Protein AF-A0A5B8LFE4-F1 (afdb_monomer_lite)

Foldseek 3Di:
DPPPPCPVVQQVVQQPDQLADPVLCVQFPGWGWDWDDDFFKIKTWIWTAGPVRDIDIQIDIGGDDPGGDDPVVVSVVSSVVSNVVSPDD

Radius of gyration: 14.37 Å; chains: 1; bounding box: 33×27×47 Å

Structure (mmCIF, N/CA/C/O backbone):
data_AF-A0A5B8LFE4-F1
#
_entry.id   AF-A0A5B8LFE4-F1
#
loop_
_atom_site.group_PDB
_atom_site.id
_atom_site.type_symbol
_atom_site.label_atom_id
_atom_site.label_alt_id
_atom_site.label_comp_id
_atom_site.label_asym_id
_atom_site.label_entity_id
_atom_site.label_seq_id
_atom_site.pdbx_PDB_ins_code
_atom_site.Cartn_x
_atom_site.Cartn_y
_atom_site.Cartn_z
_atom_site.occupancy
_atom_site.B_iso_or_equiv
_atom_site.auth_seq_id
_atom_site.auth_comp_id
_atom_site.auth_asym_id
_atom_site.auth_atom_id
_atom_site.pdbx_PDB_model_num
ATOM 1 N N . MET A 1 1 ? 0.951 -18.140 24.955 1.00 45.00 1 MET A N 1
ATOM 2 C CA . MET A 1 1 ? 2.005 -17.478 24.159 1.00 45.00 1 MET A CA 1
ATOM 3 C C . MET A 1 1 ? 2.027 -16.021 24.590 1.00 45.00 1 MET A C 1
ATOM 5 O O . MET A 1 1 ? 0.983 -15.389 24.505 1.00 45.00 1 MET A O 1
ATOM 9 N N . ALA A 1 2 ? 3.121 -15.534 25.181 1.00 46.69 2 ALA A N 1
ATOM 10 C CA . ALA A 1 2 ? 3.214 -14.128 25.585 1.00 46.69 2 ALA A CA 1
ATOM 11 C C . ALA A 1 2 ? 3.097 -13.221 24.340 1.00 46.69 2 ALA A C 1
ATOM 13 O O . ALA A 1 2 ? 3.559 -13.641 23.275 1.00 46.69 2 ALA A O 1
ATOM 14 N N . PRO A 1 3 ? 2.495 -12.020 24.431 1.00 51.53 3 PRO A N 1
ATOM 15 C CA . PRO A 1 3 ? 2.440 -11.103 23.298 1.00 51.53 3 PRO A CA 1
ATOM 16 C C . PRO A 1 3 ? 3.873 -10.781 22.868 1.00 51.53 3 PRO A C 1
ATOM 18 O O . PRO A 1 3 ? 4.704 -10.419 23.703 1.00 51.53 3 PRO A O 1
ATOM 21 N N . HIS A 1 4 ? 4.186 -10.963 21.587 1.00 55.91 4 HIS A N 1
ATOM 22 C CA . HIS A 1 4 ? 5.511 -10.655 21.061 1.00 55.91 4 HIS A CA 1
ATOM 23 C C . HIS A 1 4 ? 5.803 -9.162 21.274 1.00 55.91 4 HIS A C 1
ATOM 25 O O . HIS A 1 4 ? 5.114 -8.300 20.724 1.00 55.91 4 HIS A O 1
ATOM 31 N N . GLN A 1 5 ? 6.810 -8.855 22.095 1.00 58.41 5 GLN A N 1
ATOM 32 C CA . GLN A 1 5 ? 7.281 -7.487 22.303 1.00 58.41 5 GLN A CA 1
ATOM 33 C C . GLN A 1 5 ? 7.712 -6.902 20.946 1.00 58.41 5 GLN A C 1
ATOM 35 O O . GLN A 1 5 ? 8.566 -7.474 20.275 1.00 58.41 5 GLN A O 1
ATOM 40 N N . GLY A 1 6 ? 7.090 -5.792 20.528 1.00 68.56 6 GLY A N 1
ATOM 41 C CA . GLY A 1 6 ? 7.430 -5.065 19.294 1.00 68.56 6 GLY A CA 1
ATOM 42 C C . GLY A 1 6 ? 6.328 -4.969 18.230 1.00 68.56 6 GLY A C 1
ATOM 43 O O . GLY A 1 6 ? 6.498 -4.207 17.279 1.00 68.56 6 GLY A O 1
ATOM 44 N N . GLY A 1 7 ? 5.197 -5.669 18.388 1.00 85.50 7 GLY A N 1
ATOM 45 C CA . GLY A 1 7 ? 4.086 -5.628 17.423 1.00 85.50 7 GLY A CA 1
ATOM 46 C C . GLY A 1 7 ? 3.554 -4.213 17.157 1.00 85.50 7 GLY A C 1
ATOM 47 O O . GLY A 1 7 ? 3.479 -3.792 16.005 1.00 85.50 7 GLY A O 1
ATOM 48 N N . ASP A 1 8 ? 3.279 -3.442 18.211 1.00 90.56 8 ASP A N 1
ATOM 49 C CA . ASP A 1 8 ? 2.722 -2.086 18.083 1.00 90.56 8 ASP A CA 1
ATOM 50 C C . ASP A 1 8 ? 3.710 -1.096 17.453 1.00 90.56 8 ASP A C 1
ATOM 52 O O . ASP A 1 8 ? 3.329 -0.268 16.620 1.00 90.56 8 ASP A O 1
ATOM 56 N N . THR A 1 9 ? 4.999 -1.211 17.791 1.00 94.38 9 THR A N 1
ATOM 57 C CA . THR A 1 9 ? 6.063 -0.406 17.174 1.00 94.38 9 THR A CA 1
ATOM 58 C C . THR A 1 9 ? 6.176 -0.718 15.685 1.00 94.38 9 THR A C 1
ATOM 60 O O . THR A 1 9 ? 6.195 0.200 14.866 1.00 94.38 9 THR A O 1
ATOM 63 N N . ALA A 1 10 ? 6.203 -2.001 15.313 1.00 93.25 10 ALA A N 1
ATOM 64 C CA . ALA A 1 10 ? 6.262 -2.415 13.915 1.00 93.25 10 ALA A CA 1
ATOM 65 C C . ALA A 1 10 ? 5.032 -1.931 13.128 1.00 93.25 10 ALA A C 1
ATOM 67 O O . ALA A 1 10 ? 5.179 -1.355 12.049 1.00 93.25 10 ALA A O 1
ATOM 68 N N . LEU A 1 11 ? 3.828 -2.089 13.693 1.00 95.19 11 LEU A N 1
ATOM 69 C CA . LEU A 1 11 ? 2.595 -1.594 13.085 1.00 95.19 11 LEU A CA 1
ATOM 70 C C . LEU A 1 11 ? 2.640 -0.076 12.887 1.00 95.19 11 LEU A C 1
ATOM 72 O O . LEU A 1 11 ? 2.264 0.397 11.816 1.00 95.19 11 LEU A O 1
ATOM 76 N N . SER A 1 12 ? 3.139 0.677 13.870 1.00 95.94 12 SER A N 1
ATOM 77 C CA . SER A 1 12 ? 3.267 2.136 13.779 1.00 95.94 12 SER A CA 1
ATOM 78 C C . SER A 1 12 ? 4.218 2.554 12.657 1.00 95.94 12 SER A C 1
ATOM 80 O O . SER A 1 12 ? 3.857 3.399 11.835 1.00 95.94 12 SER A O 1
ATOM 82 N N . LEU A 1 13 ? 5.392 1.919 12.563 1.00 96.50 13 LEU A N 1
ATOM 83 C CA . LEU A 1 13 ? 6.396 2.222 11.535 1.00 96.50 13 LEU A CA 1
ATOM 84 C C . LEU A 1 13 ? 5.868 1.991 10.115 1.00 96.50 13 LEU A C 1
ATOM 86 O O . LEU A 1 13 ? 6.112 2.805 9.226 1.00 96.50 13 LEU A O 1
ATOM 90 N N . LEU A 1 14 ? 5.096 0.924 9.904 1.00 97.25 14 LEU A N 1
ATOM 91 C CA . LEU A 1 14 ? 4.497 0.628 8.602 1.00 97.25 14 LEU A CA 1
ATOM 92 C C . LEU A 1 14 ? 3.451 1.667 8.160 1.00 97.25 14 LEU A C 1
ATOM 94 O O . LEU A 1 14 ? 3.155 1.743 6.971 1.00 97.25 14 LEU A O 1
ATOM 98 N N . THR A 1 15 ? 2.889 2.475 9.068 1.00 97.19 15 THR A N 1
ATOM 99 C CA . THR A 1 15 ? 1.866 3.482 8.709 1.00 97.19 15 THR A CA 1
ATOM 100 C C . THR A 1 15 ? 2.429 4.822 8.228 1.00 97.19 15 THR A C 1
ATOM 102 O O . THR A 1 15 ? 1.661 5.651 7.723 1.00 97.19 15 THR A O 1
ATOM 105 N N . VAL A 1 16 ? 3.746 5.040 8.382 1.00 97.56 16 VAL A N 1
ATOM 106 C CA . VAL A 1 16 ? 4.428 6.309 8.060 1.00 97.56 16 VAL A CA 1
ATOM 107 C C . VAL A 1 16 ? 4.229 6.684 6.594 1.00 97.56 16 VAL A C 1
ATOM 109 O O . VAL A 1 16 ? 3.901 7.826 6.283 1.00 97.56 16 VAL A O 1
ATOM 112 N N . ASN A 1 17 ? 4.372 5.710 5.695 1.00 96.94 17 ASN A N 1
ATOM 113 C CA . ASN A 1 17 ? 4.002 5.850 4.295 1.00 96.94 17 ASN A CA 1
ATOM 114 C C . ASN A 1 17 ? 2.826 4.906 4.015 1.00 96.94 17 ASN A C 1
ATOM 116 O O . ASN A 1 17 ? 3.033 3.700 4.074 1.00 96.94 17 ASN A O 1
ATOM 120 N N . PRO A 1 18 ? 1.619 5.401 3.693 1.00 94.19 18 PRO A N 1
ATOM 121 C CA . PRO A 1 18 ? 0.473 4.534 3.422 1.00 94.19 18 PRO A CA 1
ATOM 122 C C . PRO A 1 18 ? 0.574 3.728 2.126 1.00 94.19 18 PRO A C 1
ATOM 124 O O . PRO A 1 18 ? -0.180 2.773 1.965 1.00 94.19 18 PRO A O 1
ATOM 127 N N . GLY A 1 19 ? 1.415 4.141 1.171 1.00 96.44 19 GLY A N 1
ATOM 128 C CA . GLY A 1 19 ? 1.512 3.510 -0.150 1.00 96.44 19 GLY A CA 1
ATOM 129 C C . GLY A 1 19 ? 0.223 3.538 -0.980 1.00 96.44 19 GLY A C 1
ATOM 130 O O . GLY A 1 19 ? 0.137 2.836 -1.980 1.00 96.44 19 GLY A O 1
ATOM 131 N N . THR A 1 20 ? -0.792 4.298 -0.567 1.00 97.56 20 THR A N 1
ATOM 132 C CA . THR A 1 20 ? -2.111 4.399 -1.205 1.00 97.56 20 THR A CA 1
ATOM 133 C C . THR A 1 20 ? -2.677 5.806 -1.004 1.00 97.56 20 THR A C 1
ATOM 135 O O . THR A 1 20 ? -2.205 6.556 -0.143 1.00 97.56 20 THR A O 1
ATOM 138 N N . ASP A 1 21 ? -3.677 6.180 -1.799 1.00 96.25 21 ASP A N 1
ATOM 139 C CA . ASP A 1 21 ? -4.338 7.476 -1.690 1.00 96.25 21 ASP A CA 1
ATOM 140 C C . ASP A 1 21 ? -5.205 7.581 -0.419 1.00 96.25 21 ASP A C 1
ATOM 142 O O . ASP A 1 21 ? -5.617 6.585 0.183 1.00 96.25 21 ASP A O 1
ATOM 146 N N . ALA A 1 22 ? -5.500 8.813 0.002 1.00 96.50 22 ALA A N 1
ATOM 147 C CA . ALA A 1 22 ? -6.239 9.072 1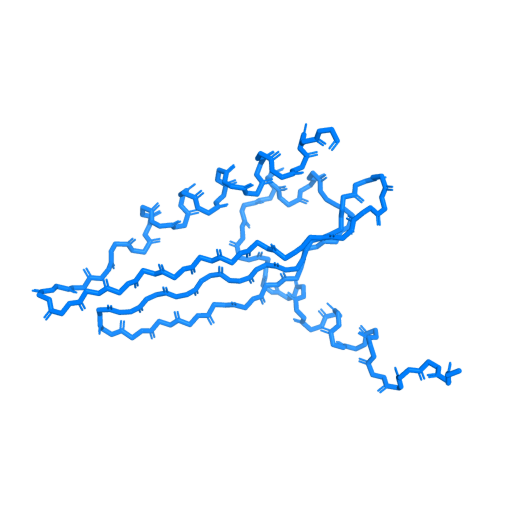.236 1.00 96.50 22 ALA A CA 1
ATOM 148 C C . ALA A 1 22 ? -7.668 8.494 1.230 1.00 96.50 22 ALA A C 1
ATOM 150 O O . ALA A 1 22 ? -8.155 8.063 2.278 1.00 96.50 22 ALA A O 1
ATOM 151 N N . VAL A 1 23 ? -8.333 8.454 0.069 1.00 96.19 23 VAL A N 1
ATOM 152 C CA . VAL A 1 23 ? -9.706 7.943 -0.057 1.00 96.19 23 VAL A CA 1
ATOM 153 C C . VAL A 1 23 ? -9.719 6.428 0.116 1.00 96.19 23 VAL A C 1
ATOM 155 O O . VAL A 1 23 ? -10.563 5.898 0.841 1.00 96.19 23 VAL A O 1
ATOM 158 N N . THR A 1 24 ? -8.769 5.724 -0.497 1.00 96.56 24 THR A N 1
ATOM 159 C CA . THR A 1 24 ? -8.588 4.280 -0.316 1.00 96.56 24 THR A CA 1
ATOM 160 C C . THR A 1 24 ? -8.174 3.953 1.119 1.00 96.56 24 THR A C 1
ATOM 162 O O . THR A 1 24 ? -8.782 3.076 1.737 1.00 96.56 24 THR A O 1
ATOM 165 N N . ARG A 1 25 ? -7.227 4.705 1.703 1.00 97.50 25 ARG A N 1
ATOM 166 C CA . ARG A 1 25 ? -6.789 4.530 3.101 1.00 97.50 25 ARG A CA 1
ATOM 167 C C . ARG A 1 25 ? -7.953 4.606 4.092 1.00 97.50 25 ARG A C 1
ATOM 169 O O . ARG A 1 25 ? -8.047 3.764 4.978 1.00 97.50 25 ARG A O 1
ATOM 176 N N . ALA A 1 26 ? -8.863 5.568 3.928 1.00 97.06 26 ALA A N 1
ATOM 177 C CA . ALA A 1 26 ? -9.989 5.804 4.844 1.00 97.06 26 ALA A CA 1
ATOM 178 C C . ALA A 1 26 ? -11.030 4.661 4.905 1.00 97.06 26 ALA A C 1
ATOM 180 O O . ALA A 1 26 ? -11.952 4.678 5.734 1.00 97.06 26 ALA A O 1
ATOM 181 N N . ARG A 1 27 ? -10.913 3.657 4.026 1.00 96.56 27 ARG A N 1
ATOM 182 C CA . ARG A 1 27 ? -11.765 2.458 4.023 1.00 96.56 27 ARG A CA 1
ATOM 183 C C . ARG A 1 27 ? -11.335 1.413 5.054 1.00 96.56 27 ARG A C 1
ATOM 185 O O . ARG A 1 27 ? -12.125 0.522 5.349 1.00 96.56 27 ARG A O 1
ATOM 192 N N . PHE A 1 28 ? -10.140 1.544 5.621 1.00 97.88 28 PHE A N 1
ATOM 193 C CA . PHE A 1 28 ? -9.554 0.607 6.574 1.00 97.88 28 PHE A CA 1
ATOM 194 C C . PHE A 1 28 ? -9.329 1.269 7.938 1.00 97.88 28 PHE A C 1
ATOM 196 O O . PHE A 1 28 ? -9.121 2.477 8.018 1.00 97.88 28 PHE A O 1
ATOM 203 N N . ASP A 1 29 ? -9.325 0.469 9.003 1.00 97.62 29 ASP A N 1
ATOM 204 C CA . ASP A 1 29 ? -8.934 0.915 10.349 1.00 97.62 29 ASP A CA 1
ATOM 205 C C . ASP A 1 29 ? -7.414 0.989 10.511 1.00 97.62 29 ASP A C 1
ATOM 207 O O . ASP A 1 29 ? -6.899 1.684 11.384 1.00 97.62 29 ASP A O 1
ATOM 211 N N . TYR A 1 30 ? -6.689 0.236 9.687 1.00 97.88 30 TYR A N 1
ATOM 212 C CA . TYR A 1 30 ? -5.237 0.217 9.658 1.00 97.88 30 TYR A CA 1
ATOM 213 C C . TYR A 1 30 ? -4.755 -0.019 8.229 1.00 97.88 30 TYR A C 1
ATOM 215 O O . TYR A 1 30 ? -5.282 -0.894 7.538 1.00 97.88 30 TYR A O 1
ATOM 223 N N . VAL A 1 31 ? -3.731 0.730 7.819 1.00 98.38 31 VAL A N 1
ATOM 224 C CA . VAL A 1 31 ? -2.979 0.510 6.579 1.00 98.38 31 VAL A CA 1
ATOM 225 C C . VAL A 1 31 ? -1.497 0.650 6.899 1.00 98.38 31 VAL A C 1
ATOM 227 O O . VAL A 1 31 ? -1.027 1.746 7.210 1.00 98.38 31 VAL A O 1
ATOM 230 N N . GLY A 1 32 ? -0.784 -0.468 6.832 1.00 98.44 32 GLY A N 1
ATOM 231 C CA . GLY A 1 32 ? 0.667 -0.535 6.864 1.00 98.44 32 GLY A CA 1
ATOM 232 C C . GLY A 1 32 ? 1.194 -0.896 5.484 1.00 98.44 32 GLY A C 1
ATOM 233 O O . GLY A 1 32 ? 0.593 -1.725 4.801 1.00 98.44 32 GLY A O 1
ATOM 234 N N . PHE A 1 33 ? 2.301 -0.288 5.066 1.00 98.69 33 PHE A N 1
ATOM 235 C CA . PHE A 1 33 ? 2.835 -0.487 3.725 1.00 98.69 33 PHE A CA 1
ATOM 236 C C . PHE A 1 33 ? 4.357 -0.577 3.698 1.00 98.69 33 PHE A C 1
ATOM 238 O O . PHE A 1 33 ? 5.073 0.144 4.398 1.00 98.69 33 PHE A O 1
ATOM 245 N N . LYS A 1 34 ? 4.851 -1.436 2.804 1.00 97.94 34 LYS A N 1
ATOM 246 C CA . LYS A 1 34 ? 6.231 -1.394 2.339 1.00 97.94 34 LYS A CA 1
ATOM 247 C C . LYS A 1 34 ? 6.320 -1.844 0.885 1.00 97.94 34 LYS A C 1
ATOM 249 O O . LYS A 1 34 ? 5.931 -2.954 0.542 1.00 97.94 34 LYS A O 1
ATOM 254 N N . GLY A 1 35 ? 6.901 -0.991 0.050 1.00 97.25 35 GLY A N 1
ATOM 255 C CA . GLY A 1 35 ? 7.287 -1.344 -1.314 1.00 97.25 35 GLY A CA 1
ATOM 256 C C . GLY A 1 35 ? 8.798 -1.469 -1.494 1.00 97.25 35 GLY A C 1
ATOM 257 O O . GLY A 1 35 ? 9.579 -1.141 -0.590 1.00 97.25 35 GLY A O 1
ATOM 258 N N . GLY A 1 36 ? 9.198 -1.896 -2.684 1.00 96.94 36 GLY A N 1
ATOM 259 C CA . GLY A 1 36 ? 10.580 -1.961 -3.153 1.00 96.94 36 GLY A CA 1
ATOM 260 C C . GLY A 1 36 ? 10.613 -1.891 -4.676 1.00 96.94 36 GLY A C 1
ATOM 261 O O . GLY A 1 36 ? 9.681 -2.353 -5.331 1.00 96.94 36 GLY A O 1
ATOM 262 N N . SER A 1 37 ? 11.650 -1.275 -5.238 1.00 96.31 37 SER A N 1
ATOM 263 C CA . SER A 1 37 ? 11.775 -1.101 -6.684 1.00 96.31 37 SER A CA 1
ATOM 264 C C . SER A 1 37 ? 13.229 -1.153 -7.126 1.00 96.31 37 SER A C 1
ATOM 266 O O . SER A 1 37 ? 14.074 -0.488 -6.528 1.00 96.31 37 SER A O 1
ATOM 268 N N . GLU A 1 38 ? 13.470 -1.854 -8.223 1.00 95.19 38 GLU A N 1
ATOM 269 C CA . GLU A 1 38 ? 14.721 -1.887 -8.982 1.00 95.19 38 GLU A CA 1
ATOM 270 C C . GLU A 1 38 ? 14.374 -1.859 -10.486 1.00 95.19 38 GLU A C 1
ATOM 272 O O . GLU A 1 38 ? 13.206 -2.045 -10.847 1.00 95.19 38 GLU A O 1
ATOM 277 N N . PRO A 1 39 ? 15.321 -1.605 -11.407 1.00 95.50 39 PRO A N 1
ATOM 278 C CA . PRO A 1 39 ? 15.038 -1.701 -12.837 1.00 95.50 39 PRO A CA 1
ATOM 279 C C . PRO A 1 39 ? 14.452 -3.072 -13.203 1.00 95.50 39 PRO A C 1
ATOM 281 O O . PRO A 1 39 ? 15.087 -4.103 -13.008 1.00 95.50 39 PRO A O 1
ATOM 284 N N . GL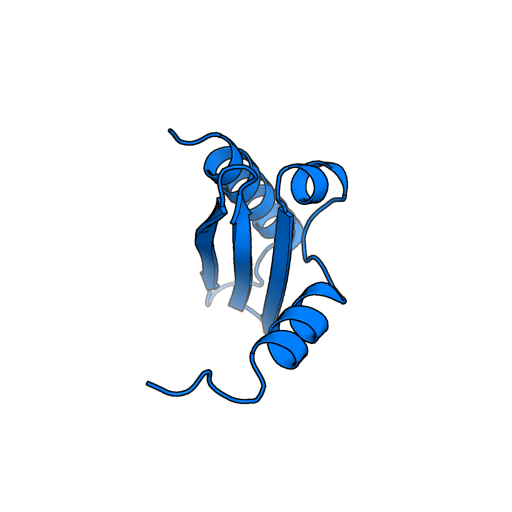Y A 1 40 ? 13.223 -3.071 -13.719 1.00 97.00 40 GLY A N 1
ATOM 285 C CA . GLY A 1 40 ? 12.510 -4.292 -14.097 1.00 97.00 40 GLY A CA 1
ATOM 286 C C . GLY A 1 40 ? 11.802 -5.016 -12.948 1.00 97.00 40 GLY A C 1
ATOM 287 O O . GLY A 1 40 ? 11.190 -6.044 -13.207 1.00 97.00 40 GLY A O 1
ATOM 288 N N . VAL A 1 41 ? 11.814 -4.508 -11.709 1.00 97.69 41 VAL A N 1
ATOM 289 C CA . VAL A 1 41 ? 11.117 -5.136 -10.570 1.00 97.69 41 VAL A CA 1
ATOM 290 C C . VAL A 1 41 ? 10.410 -4.092 -9.710 1.00 97.69 41 VAL A C 1
ATOM 292 O O . VAL A 1 41 ? 10.992 -3.081 -9.318 1.00 97.69 41 VAL A O 1
ATOM 295 N N . LEU A 1 42 ? 9.155 -4.361 -9.361 1.00 98.31 42 LEU A N 1
ATOM 296 C CA . LEU A 1 42 ? 8.376 -3.564 -8.422 1.00 98.31 42 LEU A CA 1
ATOM 297 C C . LEU A 1 42 ? 7.560 -4.475 -7.505 1.00 98.31 42 LEU A C 1
ATOM 299 O O . LEU A 1 42 ? 6.870 -5.373 -7.981 1.00 98.31 42 LEU A O 1
ATOM 303 N N . THR A 1 43 ? 7.601 -4.196 -6.204 1.00 98.31 43 THR A N 1
ATOM 304 C CA . THR A 1 43 ? 6.762 -4.843 -5.189 1.00 98.31 43 THR A CA 1
ATOM 305 C C . THR A 1 43 ? 6.032 -3.789 -4.363 1.00 98.31 43 THR A C 1
ATOM 307 O O . THR A 1 43 ? 6.632 -2.792 -3.944 1.00 98.31 43 THR A O 1
ATOM 310 N N . LEU A 1 44 ? 4.733 -3.989 -4.141 1.00 98.69 44 LEU A N 1
ATOM 311 C CA . LEU A 1 44 ? 3.875 -3.137 -3.317 1.00 98.69 44 LEU A CA 1
ATOM 312 C C . LEU A 1 44 ? 3.100 -4.024 -2.337 1.00 98.69 44 LEU A C 1
ATOM 314 O O . LEU A 1 44 ? 2.212 -4.775 -2.740 1.00 98.69 44 LEU A O 1
ATOM 318 N N . ASN A 1 45 ? 3.428 -3.921 -1.046 1.00 98.69 45 ASN A N 1
ATOM 319 C CA . ASN A 1 45 ? 2.908 -4.822 -0.018 1.00 98.69 45 ASN A CA 1
ATOM 320 C C . ASN A 1 45 ? 2.165 -4.046 1.058 1.00 98.69 45 ASN A C 1
ATOM 322 O O . ASN A 1 45 ? 2.713 -3.112 1.649 1.00 98.69 45 ASN A O 1
ATOM 326 N N . TYR A 1 46 ? 0.938 -4.474 1.338 1.00 98.69 46 TYR A N 1
ATOM 327 C CA . TYR A 1 46 ? 0.048 -3.841 2.297 1.00 98.69 46 TYR A CA 1
ATOM 328 C C . TYR A 1 46 ? -0.405 -4.847 3.348 1.00 98.69 46 TYR A C 1
ATOM 330 O O . TYR A 1 46 ? -0.862 -5.941 3.020 1.00 98.69 46 TYR A O 1
ATOM 338 N N . LEU A 1 47 ? -0.348 -4.436 4.611 1.00 98.44 47 LEU A N 1
ATOM 339 C CA . LEU A 1 47 ? -1.088 -5.058 5.699 1.00 98.44 47 LEU A CA 1
ATOM 340 C C . LEU A 1 47 ? -2.256 -4.136 6.041 1.00 98.44 47 LEU A C 1
ATOM 342 O O . LEU A 1 47 ? -2.047 -2.993 6.449 1.00 98.44 47 LEU A O 1
ATOM 346 N N . VAL A 1 48 ? -3.483 -4.623 5.884 1.00 98.44 48 VAL A N 1
ATOM 347 C CA . VAL A 1 48 ? -4.686 -3.829 6.139 1.00 98.44 48 VAL A CA 1
ATOM 348 C C . VAL A 1 48 ? -5.5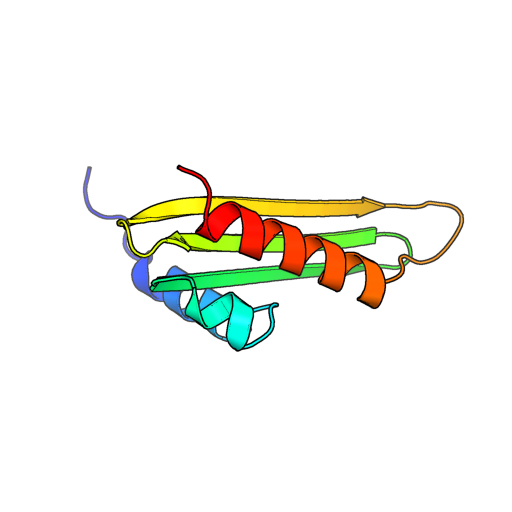97 -4.502 7.150 1.00 98.44 48 VAL A C 1
ATOM 350 O O . VAL A 1 48 ? -5.757 -5.724 7.146 1.00 98.44 48 VAL A O 1
ATOM 353 N N . ARG A 1 49 ? -6.232 -3.692 7.999 1.00 97.88 49 ARG A N 1
ATOM 354 C CA . ARG A 1 49 ? -7.349 -4.126 8.844 1.00 97.88 49 ARG A CA 1
ATOM 355 C C . ARG A 1 49 ? -8.615 -3.436 8.375 1.00 97.88 49 ARG A C 1
ATOM 357 O O . ARG A 1 49 ? -8.690 -2.208 8.369 1.00 97.88 49 ARG A O 1
ATOM 364 N N . ARG A 1 50 ? -9.611 -4.215 7.968 1.00 96.12 50 ARG A N 1
ATOM 365 C CA . ARG A 1 50 ? -10.939 -3.701 7.621 1.00 96.12 50 ARG A CA 1
ATOM 366 C C . ARG A 1 50 ? -11.664 -3.178 8.857 1.00 96.12 50 ARG A C 1
ATOM 368 O O . ARG A 1 50 ? -11.327 -3.540 9.979 1.00 96.12 50 ARG A O 1
ATOM 375 N N . LYS A 1 51 ? -12.709 -2.383 8.619 1.00 95.12 51 LYS A N 1
ATOM 376 C CA . LYS A 1 51 ? -13.592 -1.843 9.669 1.00 95.12 51 LYS A CA 1
ATOM 377 C C . LYS A 1 51 ? -14.389 -2.909 10.427 1.00 95.12 51 LYS A C 1
ATOM 379 O O . LYS A 1 51 ? -14.911 -2.639 11.498 1.00 95.12 51 LYS A O 1
ATOM 384 N N . ASP A 1 52 ? -14.488 -4.120 9.878 1.00 94.81 52 ASP A N 1
ATOM 385 C CA . ASP A 1 52 ? -15.063 -5.290 10.555 1.00 94.81 52 ASP A CA 1
ATOM 386 C C . ASP A 1 52 ? -14.028 -6.070 11.393 1.00 94.81 52 ASP A C 1
ATOM 388 O O . ASP A 1 52 ? -14.328 -7.137 11.924 1.00 94.81 52 ASP A O 1
ATOM 392 N N . GLY A 1 53 ? -12.798 -5.557 11.506 1.00 95.19 53 GLY A N 1
ATOM 393 C CA . GLY A 1 53 ? -11.713 -6.144 12.286 1.00 95.19 53 GLY A CA 1
ATOM 394 C C . GLY A 1 53 ? -10.898 -7.223 11.566 1.00 95.19 53 GLY A C 1
ATOM 395 O O . GLY A 1 53 ? -9.856 -7.624 12.090 1.00 95.19 53 GLY A O 1
ATOM 396 N N . ARG A 1 54 ? -11.300 -7.680 10.369 1.00 96.19 54 ARG A N 1
ATOM 397 C CA . ARG A 1 54 ? -10.550 -8.701 9.616 1.00 96.19 54 ARG A CA 1
ATOM 398 C C . ARG A 1 54 ? -9.249 -8.129 9.046 1.00 96.19 54 ARG A C 1
ATOM 400 O O . ARG A 1 54 ? -9.229 -7.040 8.467 1.00 96.19 54 ARG A O 1
ATOM 407 N N . TRP A 1 55 ? -8.171 -8.900 9.164 1.00 97.12 55 TRP A N 1
ATOM 408 C CA . TRP A 1 55 ? -6.854 -8.570 8.616 1.00 97.12 55 TRP A CA 1
ATOM 409 C C . TRP A 1 55 ? -6.627 -9.221 7.255 1.00 97.12 55 TRP A C 1
ATOM 411 O O . TRP A 1 55 ? -6.998 -10.375 7.049 1.00 97.12 55 TRP A O 1
ATOM 421 N N . PHE A 1 56 ? -5.978 -8.490 6.350 1.00 97.88 56 PHE A N 1
ATOM 422 C CA . PHE A 1 56 ? -5.575 -8.975 5.032 1.00 97.88 56 PHE A CA 1
ATOM 423 C C . PHE A 1 56 ? -4.159 -8.508 4.710 1.00 97.88 56 PHE A C 1
ATOM 425 O O . PHE A 1 56 ? -3.789 -7.370 5.004 1.00 97.88 56 PHE A O 1
ATOM 432 N N . ALA A 1 57 ? -3.400 -9.377 4.049 1.00 98.00 57 ALA A N 1
ATOM 433 C CA . ALA A 1 57 ? -2.222 -8.980 3.298 1.00 98.00 57 ALA A CA 1
ATOM 434 C C . ALA A 1 57 ? -2.622 -8.834 1.825 1.00 98.00 57 ALA A C 1
ATOM 436 O O . ALA A 1 57 ? -3.191 -9.759 1.246 1.00 98.00 57 ALA A O 1
ATOM 437 N N . VAL A 1 58 ? -2.341 -7.676 1.233 1.00 98.38 58 VAL A N 1
ATOM 438 C CA . VAL A 1 58 ? -2.519 -7.425 -0.201 1.00 98.38 58 VAL A CA 1
ATOM 439 C C . VAL A 1 58 ? -1.132 -7.181 -0.773 1.00 98.38 58 VAL A C 1
ATOM 441 O O . VAL A 1 58 ? -0.462 -6.220 -0.402 1.00 98.38 58 VAL A O 1
ATOM 444 N N . VAL A 1 59 ? -0.683 -8.097 -1.619 1.00 98.25 59 VAL A N 1
ATOM 445 C CA . VAL A 1 59 ? 0.694 -8.185 -2.114 1.00 98.25 59 VAL A CA 1
ATOM 446 C C . VAL A 1 59 ? 0.634 -8.193 -3.629 1.00 98.25 59 VAL A C 1
ATOM 448 O O . VAL A 1 59 ? -0.200 -8.889 -4.211 1.00 98.25 59 VAL A O 1
ATOM 451 N N . GLY A 1 60 ? 1.493 -7.401 -4.256 1.00 98.19 60 GLY A N 1
ATOM 452 C CA . GLY A 1 60 ? 1.635 -7.379 -5.698 1.00 98.19 60 GLY A CA 1
ATOM 453 C C . GLY A 1 60 ? 3.093 -7.247 -6.085 1.00 98.19 60 GLY A C 1
ATOM 454 O O . GLY A 1 60 ? 3.772 -6.326 -5.633 1.00 98.19 60 GLY A O 1
ATOM 455 N N . ASP A 1 61 ? 3.515 -8.113 -7.001 1.00 97.62 61 ASP A N 1
ATOM 456 C CA . ASP A 1 61 ? 4.841 -8.108 -7.599 1.00 97.62 61 ASP A CA 1
ATOM 457 C C . ASP A 1 61 ? 4.714 -8.052 -9.123 1.00 97.62 61 ASP A C 1
ATOM 459 O O . ASP A 1 61 ? 3.965 -8.821 -9.729 1.00 97.62 61 ASP A O 1
ATOM 463 N N . TRP A 1 62 ? 5.459 -7.146 -9.752 1.00 98.06 62 TRP A N 1
ATOM 464 C CA . TRP A 1 62 ? 5.613 -7.102 -11.201 1.00 98.06 62 TRP A CA 1
ATOM 465 C C . TRP A 1 62 ? 7.096 -7.092 -11.545 1.00 98.06 62 TRP A C 1
ATOM 467 O O . TRP A 1 62 ? 7.831 -6.186 -11.154 1.00 98.06 62 TRP A O 1
ATOM 477 N N . SER A 1 63 ? 7.529 -8.109 -12.288 1.00 97.00 63 SER A N 1
ATOM 478 C CA . SER A 1 63 ? 8.877 -8.206 -12.830 1.00 97.00 63 SER A CA 1
ATOM 479 C C . SER A 1 63 ? 8.883 -8.310 -14.357 1.00 97.00 63 SER A C 1
ATOM 481 O O . SER A 1 63 ? 7.954 -8.842 -14.972 1.00 97.00 63 SER A O 1
ATOM 483 N N . ARG A 1 64 ? 9.935 -7.766 -14.973 1.00 95.12 64 ARG A N 1
ATOM 484 C CA . ARG A 1 64 ? 10.215 -7.755 -16.412 1.00 95.12 64 ARG A CA 1
ATOM 485 C C . ARG A 1 64 ? 11.723 -7.759 -16.645 1.00 95.12 64 ARG A C 1
ATOM 487 O O . ARG A 1 64 ? 12.465 -7.124 -15.905 1.00 95.12 64 ARG A O 1
ATOM 494 N N . THR A 1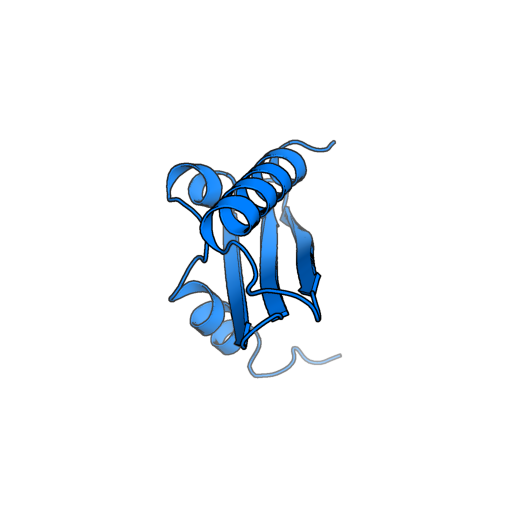 65 ? 12.172 -8.443 -17.693 1.00 96.56 65 THR A N 1
ATOM 495 C CA . THR A 1 65 ? 13.594 -8.497 -18.087 1.00 96.56 65 THR A CA 1
ATOM 496 C C . THR A 1 65 ? 13.918 -7.626 -19.300 1.00 96.56 65 THR A C 1
ATOM 498 O O . THR A 1 65 ? 15.085 -7.408 -19.605 1.00 96.56 65 THR A O 1
ATOM 501 N N . ASP A 1 66 ? 12.894 -7.136 -19.998 1.00 96.38 66 ASP A N 1
ATOM 502 C CA . ASP A 1 66 ? 12.987 -6.426 -21.275 1.00 96.38 66 ASP A CA 1
ATOM 503 C C . ASP A 1 66 ? 12.835 -4.902 -21.145 1.00 96.38 66 ASP A C 1
ATOM 505 O O . ASP A 1 66 ? 13.195 -4.162 -22.059 1.00 96.38 66 ASP A O 1
ATOM 509 N N . ALA A 1 67 ? 12.287 -4.425 -20.025 1.00 94.12 67 ALA A N 1
ATOM 510 C CA . ALA A 1 67 ? 11.992 -3.020 -19.781 1.00 94.12 67 ALA A CA 1
ATOM 511 C C . ALA A 1 67 ? 11.846 -2.720 -18.281 1.00 94.12 67 ALA A C 1
ATOM 513 O O . ALA A 1 67 ? 11.714 -3.620 -17.451 1.00 94.12 67 ALA A O 1
ATOM 514 N N . GLY A 1 68 ? 11.802 -1.429 -17.942 1.00 94.81 68 GLY A N 1
ATOM 515 C CA . GLY A 1 68 ? 11.341 -0.983 -16.629 1.00 94.81 68 GLY A CA 1
ATOM 516 C C . GLY A 1 68 ? 9.853 -1.283 -16.401 1.00 94.81 68 GLY A C 1
ATOM 517 O O . GLY A 1 68 ? 9.080 -1.455 -17.345 1.00 94.81 68 GLY A O 1
ATOM 518 N N . VAL A 1 69 ? 9.450 -1.325 -15.131 1.00 96.44 69 VAL A N 1
ATOM 519 C CA . VAL A 1 69 ? 8.042 -1.458 -14.734 1.00 96.44 69 VAL A CA 1
ATOM 520 C C . VAL A 1 69 ? 7.379 -0.080 -14.700 1.00 96.44 69 VAL A C 1
ATOM 522 O O . VAL A 1 69 ? 7.959 0.872 -14.176 1.00 96.44 69 VAL A O 1
ATOM 525 N N . ASP A 1 70 ? 6.150 0.022 -15.215 1.00 96.62 70 ASP A N 1
ATOM 526 C CA . ASP A 1 70 ? 5.322 1.220 -15.046 1.00 96.62 70 ASP A CA 1
ATOM 527 C C . ASP A 1 70 ? 4.785 1.275 -13.609 1.00 96.62 70 ASP A C 1
ATOM 529 O O . ASP A 1 70 ? 3.834 0.582 -13.230 1.00 96.62 70 ASP A O 1
ATOM 533 N N . THR A 1 71 ? 5.433 2.104 -12.795 1.00 96.06 71 THR A N 1
ATOM 534 C CA . THR A 1 71 ? 5.120 2.250 -11.373 1.00 96.06 71 THR A CA 1
ATOM 535 C C . THR A 1 71 ? 3.746 2.874 -11.139 1.00 96.06 71 THR A C 1
ATOM 537 O O . THR A 1 71 ? 3.060 2.496 -10.188 1.00 96.06 71 THR A O 1
ATOM 540 N N . GLY A 1 72 ? 3.319 3.796 -12.006 1.00 96.44 72 GLY A N 1
ATOM 541 C CA . GLY A 1 72 ? 2.043 4.493 -11.890 1.00 96.44 72 GLY A CA 1
ATOM 542 C C . GLY A 1 72 ? 0.874 3.565 -12.189 1.00 96.44 72 GLY A C 1
ATOM 543 O O . GLY A 1 72 ? -0.070 3.487 -11.400 1.00 96.44 72 GLY A O 1
ATOM 544 N N . LEU A 1 73 ? 0.968 2.808 -13.284 1.00 97.56 73 LEU A N 1
ATOM 545 C CA . LEU A 1 73 ? -0.027 1.799 -13.637 1.00 97.56 73 LEU A CA 1
ATOM 546 C C . LEU A 1 73 ? -0.147 0.740 -12.537 1.00 97.56 73 LEU A C 1
ATOM 548 O O . LEU A 1 73 ? -1.255 0.414 -12.105 1.00 97.56 73 LEU A O 1
ATOM 552 N N . PHE A 1 74 ? 0.984 0.228 -12.043 1.00 97.94 74 PHE A N 1
ATOM 553 C CA . PHE A 1 74 ? 0.957 -0.796 -11.004 1.00 97.94 74 PHE A CA 1
ATOM 554 C C . PHE A 1 74 ? 0.356 -0.281 -9.693 1.00 97.94 74 PHE A C 1
ATOM 556 O O . PHE A 1 74 ? -0.481 -0.955 -9.093 1.00 97.94 74 PHE A O 1
ATOM 563 N N . ALA A 1 75 ? 0.694 0.945 -9.282 1.00 97.50 75 ALA A N 1
ATOM 564 C CA . ALA A 1 75 ? 0.093 1.572 -8.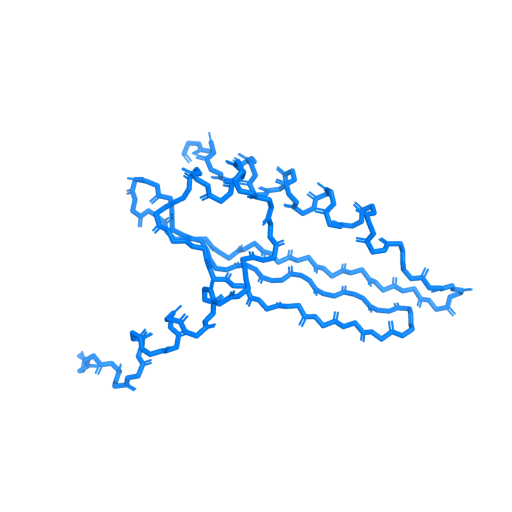108 1.00 97.50 75 ALA A CA 1
ATOM 565 C C . ALA A 1 75 ? -1.435 1.726 -8.243 1.00 97.50 75 ALA A C 1
ATOM 567 O O . ALA A 1 75 ? -2.165 1.496 -7.279 1.00 97.50 75 ALA A O 1
ATOM 568 N N . GLN A 1 76 ? -1.947 2.054 -9.436 1.00 97.69 76 GLN A N 1
ATOM 569 C CA . GLN A 1 76 ? -3.393 2.132 -9.683 1.00 97.69 76 GLN A CA 1
ATOM 570 C C . GLN A 1 76 ? -4.079 0.762 -9.579 1.00 97.69 76 GLN A C 1
ATOM 572 O O . GLN A 1 76 ? -5.149 0.658 -8.970 1.00 97.69 76 GLN A O 1
ATOM 577 N N . LEU A 1 77 ? -3.458 -0.295 -10.114 1.00 98.06 77 LEU A N 1
ATOM 578 C CA . LEU A 1 77 ? -3.956 -1.667 -9.970 1.00 98.06 77 LEU A CA 1
ATOM 579 C C . LEU A 1 77 ? -3.995 -2.093 -8.497 1.00 98.06 77 LEU A C 1
ATOM 581 O O . LEU A 1 77 ? -5.004 -2.634 -8.038 1.00 98.06 77 LEU A O 1
ATOM 585 N N . MET A 1 78 ? -2.950 -1.775 -7.732 1.00 98.44 78 MET A N 1
ATOM 586 C CA . MET A 1 78 ? -2.893 -2.087 -6.303 1.00 98.44 78 MET A CA 1
ATOM 587 C C . MET A 1 78 ? -3.915 -1.294 -5.485 1.00 98.44 78 MET A C 1
ATOM 589 O O . MET A 1 78 ? -4.599 -1.875 -4.641 1.00 98.44 78 MET A O 1
ATOM 593 N N . ASN A 1 79 ? -4.135 -0.010 -5.785 1.00 97.81 79 ASN A N 1
ATOM 594 C CA . ASN A 1 79 ? -5.235 0.754 -5.185 1.00 97.81 79 ASN A CA 1
ATOM 595 C C . ASN A 1 79 ? -6.593 0.111 -5.481 1.00 97.81 79 ASN A C 1
ATOM 597 O O . ASN A 1 79 ? -7.439 0.001 -4.590 1.00 97.81 79 ASN A O 1
ATOM 601 N N . ARG A 1 80 ? -6.809 -0.382 -6.707 1.00 97.81 80 ARG A N 1
ATOM 602 C CA . ARG A 1 80 ? -8.050 -1.087 -7.037 1.00 97.81 80 ARG A CA 1
ATOM 603 C C . ARG A 1 80 ? -8.203 -2.383 -6.238 1.00 97.81 80 ARG A C 1
ATOM 605 O O . ARG A 1 80 ? -9.304 -2.642 -5.747 1.00 97.81 80 ARG A O 1
ATOM 612 N N . ALA A 1 81 ? -7.129 -3.155 -6.068 1.00 98.12 81 ALA A N 1
ATOM 613 C CA . ALA A 1 81 ? -7.120 -4.368 -5.250 1.00 98.12 81 ALA A CA 1
ATOM 614 C C . ALA A 1 81 ? -7.449 -4.075 -3.773 1.00 98.12 81 ALA A C 1
ATOM 616 O O . ALA A 1 81 ? -8.266 -4.774 -3.168 1.00 98.12 81 ALA A O 1
ATOM 617 N N . LEU A 1 82 ? -6.902 -2.992 -3.211 1.00 98.38 82 LEU A N 1
ATOM 618 C CA . LEU A 1 82 ? -7.251 -2.517 -1.869 1.00 98.38 82 LEU A CA 1
ATOM 619 C C . LEU A 1 82 ? -8.739 -2.152 -1.769 1.00 98.38 82 LEU A C 1
ATOM 621 O O . LEU A 1 82 ? -9.429 -2.623 -0.866 1.00 98.38 8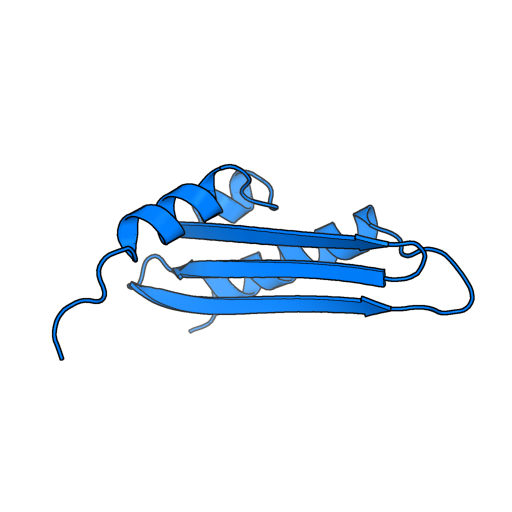2 LEU A O 1
ATOM 625 N N . ILE A 1 83 ? -9.273 -1.377 -2.719 1.00 97.50 83 ILE A N 1
ATOM 626 C CA . ILE A 1 83 ? -10.698 -1.003 -2.729 1.00 97.50 83 ILE A CA 1
ATOM 627 C C . ILE A 1 83 ? -11.599 -2.245 -2.749 1.00 97.50 83 ILE A C 1
ATOM 629 O O . ILE A 1 83 ? -12.600 -2.278 -2.035 1.00 97.50 83 ILE A O 1
ATOM 633 N N . LEU A 1 84 ? -11.258 -3.259 -3.550 1.00 96.69 84 LEU A N 1
ATOM 634 C CA . LEU A 1 84 ? -12.011 -4.515 -3.592 1.00 96.69 84 LEU A CA 1
ATOM 635 C C . LEU A 1 84 ? -11.933 -5.251 -2.252 1.00 96.69 84 LEU A C 1
ATOM 637 O O . LEU A 1 84 ? -12.967 -5.650 -1.725 1.00 96.69 84 LEU A O 1
ATOM 641 N N . THR A 1 85 ? -10.741 -5.342 -1.659 1.00 96.94 85 THR A N 1
ATOM 642 C CA . THR A 1 85 ? -10.517 -5.993 -0.357 1.00 96.94 85 THR A CA 1
ATOM 643 C C . THR A 1 85 ? -11.347 -5.354 0.757 1.00 96.94 85 THR A C 1
ATOM 645 O O . THR A 1 85 ? -11.895 -6.063 1.600 1.00 96.94 85 THR A O 1
ATOM 648 N N . ALA A 1 86 ? -11.501 -4.026 0.741 1.00 94.12 86 ALA A N 1
ATOM 649 C CA . ALA A 1 86 ? -12.314 -3.301 1.717 1.00 94.12 86 ALA A CA 1
ATOM 650 C C . ALA A 1 86 ? -13.813 -3.656 1.667 1.00 94.12 86 ALA A C 1
ATOM 652 O O . ALA A 1 86 ? -14.502 -3.481 2.669 1.00 94.12 86 ALA A O 1
ATOM 653 N N . GLY A 1 87 ? -14.314 -4.114 0.513 1.00 85.81 87 GLY A N 1
ATOM 654 C CA . GLY A 1 87 ? -15.730 -4.409 0.274 1.00 85.81 87 GLY A CA 1
ATOM 655 C C . GLY A 1 87 ? -16.071 -5.886 0.064 1.00 85.81 87 GLY A C 1
ATOM 656 O O . GLY A 1 87 ? -17.233 -6.183 -0.201 1.00 85.81 87 GLY A O 1
ATOM 657 N N . MET A 1 88 ? -15.108 -6.813 0.147 1.00 70.06 88 MET A N 1
ATOM 658 C CA . MET A 1 88 ? -15.413 -8.248 0.051 1.00 70.06 88 MET A CA 1
ATOM 659 C C . MET A 1 88 ? -16.286 -8.691 1.239 1.00 70.06 88 MET A C 1
ATOM 661 O O . MET A 1 88 ? -16.042 -8.236 2.353 1.00 70.06 88 MET A O 1
ATOM 665 N N . PRO A 1 89 ? -17.280 -9.570 1.066 1.00 56.59 89 PRO A N 1
ATOM 666 C CA . PRO A 1 89 ? -18.009 -10.142 2.198 1.00 56.59 89 PRO A CA 1
ATOM 667 C C . PRO A 1 89 ? -17.110 -10.940 3.168 1.00 56.59 89 PRO A C 1
ATOM 669 O O . PRO A 1 89 ? -16.005 -11.415 2.799 1.00 56.59 89 PRO A O 1
#

Sequence (89 aa):
MAPHQGGDTALSLLTVNPGTDAVTRARFDYVGFKGGSEPGVLTLNYLVRRKDGRWFAVVGDWSRTDAGVDTGLFAQLMNRALILTAGMP

Secondary structure (DSSP, 8-state):
----TTHHHHHHHHTSS-SS-HHHHTTEEEEEEEEEEETTEEEEEEEEEETTS-EEEEEEEEE-SSS---HHHHHHHHHHHHHHHHH--

Organism: NCBI:txid1813879

pLDDT: mean 93.02, std 11.93, range [45.0, 98.69]

InterPro domains:
  IPR012338 Beta-lactamase/transpeptidase-like [G3DSA:3.40.710.10] (2-85)